Protein AF-A0A6A3KCL3-F1 (afdb_monomer_lite)

Organism: NCBI:txid53985

Foldseek 3Di:
DDDPDPPPPPPAAEDEEEQLQQVVVVVVVSQVVDPFWDWDDDPPDIDIDGDPRYDYDYPDNNHNRHPDPDD

Radius of gyration: 17.09 Å; chains: 1; bounding box: 31×32×56 Å

Sequence (71 aa):
MRQMSSVAGSSLRVALLTDVEGNWDYVRNVVRQSSCLQLETSGQDETLELKDDCLLVFGGDAGDKGATRSS

pLDDT: mean 85.11, std 16.24, range [39.88, 97.56]

Secondary structure (DSSP, 8-state):
------------EEEEE---TT-HHHHHHHHHH-SSEEEEEETTEEEEEE-TTEEEEE-S--SSSS-----

Structure (mmCIF, N/CA/C/O backbone):
data_AF-A0A6A3KCL3-F1
#
_entry.id   AF-A0A6A3KCL3-F1
#
loop_
_atom_site.group_PDB
_atom_site.id
_atom_site.type_symbol
_atom_site.label_atom_id
_atom_site.label_alt_id
_atom_site.label_comp_id
_atom_site.label_asym_id
_atom_site.label_entity_id
_atom_site.l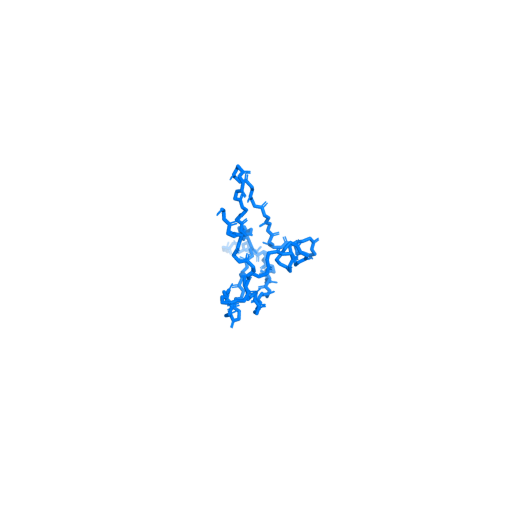abel_seq_id
_atom_site.pdbx_PDB_ins_code
_atom_site.Cartn_x
_atom_site.Cartn_y
_atom_site.Cartn_z
_atom_site.occupancy
_atom_site.B_iso_or_equiv
_atom_site.auth_seq_id
_atom_site.auth_comp_id
_atom_site.auth_asym_id
_atom_site.auth_atom_id
_atom_site.pdbx_PDB_model_num
ATOM 1 N N . MET A 1 1 ? -15.414 -16.309 41.515 1.00 39.88 1 MET A N 1
ATOM 2 C CA . MET A 1 1 ? -15.842 -16.190 40.105 1.00 39.88 1 MET A CA 1
ATOM 3 C C . MET A 1 1 ? -15.001 -15.097 39.464 1.00 39.88 1 MET A C 1
ATOM 5 O O . MET A 1 1 ? -15.101 -13.9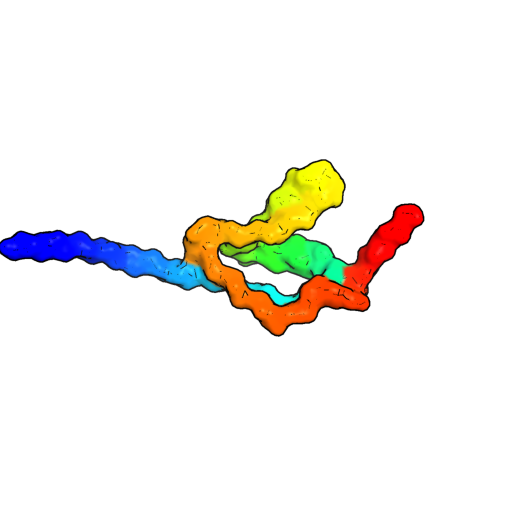59 39.900 1.00 39.88 1 MET A O 1
ATOM 9 N N . ARG A 1 2 ? -14.088 -15.436 38.543 1.00 48.84 2 ARG A N 1
ATOM 10 C CA . ARG A 1 2 ? -13.319 -14.430 37.794 1.00 48.84 2 ARG A CA 1
ATOM 11 C C . ARG A 1 2 ? -14.182 -13.971 36.627 1.00 48.84 2 ARG A C 1
ATOM 13 O O . ARG A 1 2 ? -14.568 -14.784 35.794 1.00 48.84 2 ARG A O 1
ATOM 20 N N . GLN A 1 3 ? -14.520 -12.693 36.628 1.00 48.44 3 GLN A N 1
ATOM 21 C CA . GLN A 1 3 ? -15.268 -12.037 35.570 1.00 48.44 3 GLN A CA 1
ATOM 22 C C . GLN A 1 3 ? -14.365 -11.994 34.327 1.00 48.44 3 GLN A C 1
ATOM 24 O O . GLN A 1 3 ? -13.391 -11.248 34.297 1.00 48.44 3 GLN A O 1
ATOM 29 N N . MET A 1 4 ? -14.628 -12.858 33.341 1.00 53.41 4 MET A N 1
ATOM 30 C CA . MET A 1 4 ? -14.055 -12.704 32.004 1.00 53.41 4 MET A CA 1
ATOM 31 C C . MET A 1 4 ? -14.730 -11.489 31.378 1.00 53.41 4 MET A C 1
ATOM 33 O O . MET A 1 4 ? -15.909 -11.538 31.033 1.00 53.41 4 MET A O 1
ATOM 37 N N . SER A 1 5 ? -14.003 -10.384 31.269 1.00 55.91 5 SER A N 1
ATOM 38 C CA . SER A 1 5 ? -14.364 -9.317 30.347 1.00 55.91 5 SER A CA 1
ATOM 39 C C . SER A 1 5 ? -14.416 -9.928 28.948 1.00 55.91 5 SER A C 1
ATOM 41 O O . SER A 1 5 ? -13.412 -10.444 28.455 1.00 55.91 5 SER A O 1
ATOM 43 N N . SER A 1 6 ? -15.590 -9.922 28.313 1.00 57.47 6 SER A N 1
ATOM 44 C CA . SER A 1 6 ? -15.675 -10.232 26.891 1.00 57.47 6 SER A CA 1
ATOM 45 C C . SER A 1 6 ? -14.842 -9.181 26.168 1.00 57.47 6 SER A C 1
ATOM 47 O O . SER A 1 6 ? -15.245 -8.019 26.085 1.00 57.47 6 SER A O 1
ATOM 49 N N . VAL A 1 7 ? -13.665 -9.563 25.679 1.00 60.84 7 VAL A N 1
ATOM 50 C CA . VAL A 1 7 ? -12.991 -8.780 24.650 1.00 60.84 7 VAL A CA 1
ATOM 51 C C . VAL A 1 7 ? -13.950 -8.837 23.470 1.00 60.84 7 VAL A C 1
ATOM 53 O O . VAL A 1 7 ? -14.089 -9.886 22.845 1.00 60.84 7 VAL A O 1
ATOM 56 N N . ALA A 1 8 ? -14.718 -7.767 23.255 1.00 58.47 8 ALA A N 1
ATOM 57 C CA . ALA A 1 8 ? -15.506 -7.613 22.045 1.00 58.47 8 ALA A CA 1
ATOM 58 C C . ALA A 1 8 ? -14.532 -7.869 20.894 1.00 58.47 8 ALA A C 1
ATOM 60 O O . ALA A 1 8 ? -13.536 -7.155 20.777 1.00 58.47 8 ALA A O 1
ATOM 61 N N . GLY A 1 9 ? -14.732 -8.967 20.161 1.00 56.22 9 GLY A N 1
ATOM 62 C CA . GLY A 1 9 ? -13.822 -9.377 19.104 1.00 56.22 9 GLY A CA 1
ATOM 63 C C . GLY A 1 9 ? -13.714 -8.232 18.116 1.00 56.22 9 GLY A C 1
ATOM 64 O O . GLY A 1 9 ? -14.672 -7.960 17.398 1.00 56.22 9 GLY A O 1
ATOM 65 N N . SER A 1 10 ? -12.584 -7.525 18.135 1.00 65.38 10 SER A N 1
ATOM 66 C CA . SER A 1 10 ? -12.261 -6.559 17.098 1.00 65.38 10 SER A CA 1
ATOM 67 C C . SER A 1 10 ? -12.286 -7.333 15.788 1.00 65.38 10 SER A C 1
ATOM 69 O O . SER A 1 10 ? -11.491 -8.258 15.602 1.00 65.38 10 SER A O 1
ATOM 71 N N . SER A 1 11 ? -13.267 -7.048 14.933 1.00 75.56 11 SER A N 1
ATOM 72 C CA . SER A 1 11 ? -13.337 -7.641 13.605 1.00 75.56 11 SER A CA 1
ATOM 73 C C . SER A 1 11 ? -12.066 -7.243 12.866 1.00 75.56 11 SER A C 1
ATOM 75 O O . SER A 1 11 ? -11.916 -6.077 12.504 1.00 75.56 11 SER A O 1
ATOM 77 N N . LEU A 1 12 ? -11.142 -8.191 12.683 1.00 83.12 12 LEU A N 1
ATOM 78 C CA . LEU A 1 12 ? -9.896 -7.958 11.959 1.00 83.12 12 LEU A CA 1
ATOM 79 C C . LEU A 1 12 ? -10.228 -7.404 10.572 1.00 83.12 12 LEU A C 1
ATOM 81 O O . LEU A 1 12 ? -10.922 -8.054 9.786 1.00 83.12 12 LEU A O 1
ATOM 85 N N . ARG A 1 13 ? -9.755 -6.194 10.282 1.00 94.00 13 ARG A N 1
ATOM 86 C CA . ARG A 1 13 ? -10.023 -5.522 9.013 1.00 94.00 13 ARG A CA 1
ATOM 87 C C . ARG A 1 13 ? -8.922 -5.880 8.031 1.00 94.00 13 ARG A C 1
ATOM 89 O O . ARG A 1 13 ? -7.744 -5.772 8.355 1.00 94.00 13 ARG A O 1
ATOM 96 N N . VAL A 1 14 ? -9.296 -6.327 6.840 1.00 94.94 14 VAL A N 1
ATOM 97 C CA . VAL A 1 14 ? -8.337 -6.814 5.845 1.00 94.94 14 VAL A CA 1
ATOM 98 C C . VAL A 1 14 ? -8.387 -5.927 4.610 1.00 94.94 14 VAL A C 1
ATOM 100 O O . VAL A 1 14 ? -9.466 -5.649 4.090 1.00 94.94 14 VAL A O 1
ATOM 103 N N . ALA A 1 15 ? -7.218 -5.505 4.137 1.00 96.69 15 ALA A N 1
ATOM 104 C CA . ALA A 1 15 ? -7.037 -4.926 2.813 1.00 96.69 15 ALA A CA 1
ATOM 105 C C . ALA A 1 15 ? -6.350 -5.950 1.905 1.00 96.69 15 ALA A C 1
ATOM 107 O O . ALA A 1 15 ? -5.391 -6.601 2.318 1.00 96.69 15 ALA A O 1
ATOM 108 N N . LEU A 1 16 ? -6.832 -6.072 0.671 1.00 96.06 16 LEU A N 1
ATOM 109 C CA . LEU A 1 16 ? -6.190 -6.853 -0.382 1.00 96.06 16 LEU A CA 1
ATOM 110 C C . LEU A 1 16 ? -5.599 -5.888 -1.409 1.00 96.06 16 LEU A C 1
ATOM 112 O O . LEU A 1 16 ? -6.293 -4.983 -1.872 1.00 96.06 16 LEU A O 1
ATOM 116 N N . LEU A 1 17 ? -4.338 -6.101 -1.766 1.00 97.31 17 LEU A N 1
ATOM 117 C CA . LEU A 1 17 ? -3.651 -5.380 -2.833 1.00 97.31 17 LEU A CA 1
ATOM 118 C C . LEU A 1 17 ? -2.846 -6.386 -3.656 1.00 97.31 17 LEU A C 1
ATOM 120 O O . LEU A 1 17 ? -2.178 -7.244 -3.090 1.00 97.31 17 LEU A O 1
ATOM 124 N N . THR A 1 18 ? -2.912 -6.304 -4.976 1.00 95.62 18 THR A N 1
ATOM 125 C CA . THR A 1 18 ? -2.193 -7.199 -5.894 1.00 95.62 18 THR A CA 1
ATOM 126 C C . THR A 1 18 ? -1.875 -6.444 -7.169 1.00 95.62 18 THR A C 1
ATOM 128 O O . THR A 1 18 ? -2.525 -5.431 -7.433 1.00 95.62 18 THR A O 1
ATOM 131 N N . ASP A 1 19 ? -0.905 -6.937 -7.934 1.00 93.06 19 ASP A N 1
ATOM 132 C CA . ASP A 1 19 ? -0.632 -6.501 -9.308 1.00 93.06 19 ASP A CA 1
ATOM 133 C C . ASP A 1 19 ? -0.471 -4.978 -9.388 1.00 93.06 19 ASP A C 1
ATOM 135 O 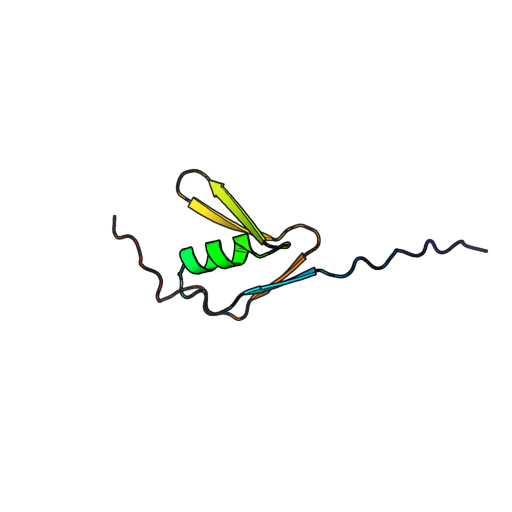O . ASP A 1 19 ? -1.052 -4.293 -10.231 1.00 93.06 19 ASP A O 1
ATOM 139 N N . VAL A 1 20 ? 0.288 -4.427 -8.434 1.00 95.50 20 VAL A N 1
ATOM 140 C CA . VAL A 1 20 ? 0.572 -2.990 -8.400 1.00 95.50 20 VAL A CA 1
ATOM 141 C C . VAL A 1 20 ? 1.366 -2.610 -9.636 1.00 95.50 20 VAL A C 1
ATOM 143 O O . VAL A 1 20 ? 1.137 -1.539 -10.188 1.00 95.50 20 VAL A O 1
A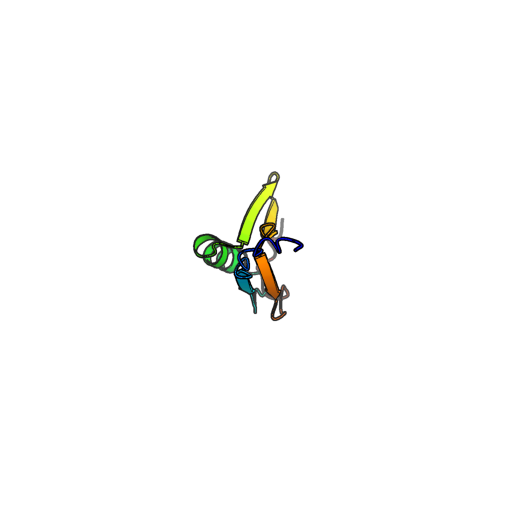TOM 146 N N . GLU A 1 21 ? 2.289 -3.472 -10.062 1.00 94.62 21 GLU A N 1
ATOM 147 C CA . GLU A 1 21 ? 3.102 -3.302 -11.260 1.00 94.62 21 GLU A CA 1
ATOM 148 C C . GLU A 1 21 ? 3.783 -1.915 -11.333 1.00 94.62 21 GLU A C 1
ATOM 150 O O . GLU A 1 21 ? 3.920 -1.327 -12.400 1.00 94.62 21 GLU A O 1
ATOM 155 N N . GLY A 1 22 ? 4.150 -1.317 -10.191 1.00 92.25 22 GLY A N 1
ATOM 156 C CA . GLY A 1 22 ? 4.673 0.053 -10.090 1.00 92.25 22 GLY A CA 1
ATOM 157 C C . GLY A 1 22 ? 3.682 1.194 -10.406 1.00 92.25 22 GLY A C 1
ATOM 158 O O . GLY A 1 22 ? 4.096 2.348 -10.536 1.00 92.25 22 GLY A O 1
ATOM 159 N N . ASN A 1 23 ? 2.382 0.921 -10.538 1.00 93.56 23 ASN A N 1
ATOM 160 C CA . ASN A 1 23 ? 1.346 1.903 -10.853 1.00 93.56 23 ASN A CA 1
ATOM 161 C C . ASN A 1 23 ? 0.837 2.635 -9.596 1.00 93.56 23 ASN A C 1
ATOM 163 O O . ASN A 1 23 ? -0.123 2.230 -8.937 1.00 93.56 23 ASN A O 1
ATOM 167 N N . TRP A 1 24 ? 1.452 3.775 -9.285 1.00 92.94 24 TRP A N 1
ATOM 168 C CA . TRP A 1 24 ? 1.056 4.596 -8.136 1.00 92.94 24 TRP A CA 1
ATOM 169 C C . TRP A 1 24 ? -0.338 5.229 -8.252 1.00 92.94 24 TRP A C 1
ATOM 171 O O . TRP A 1 24 ? -0.985 5.456 -7.231 1.00 92.94 24 TRP A O 1
ATOM 181 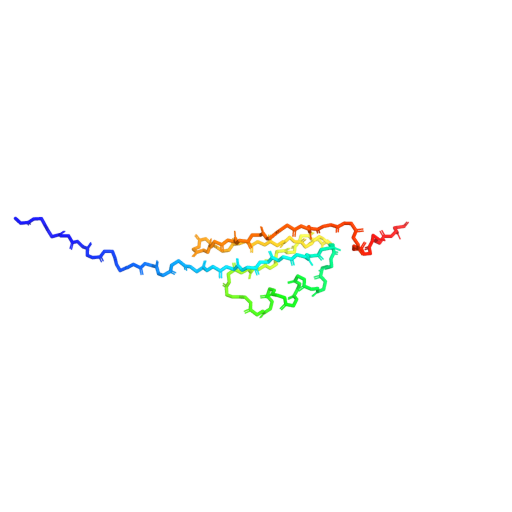N N . ASP A 1 25 ? -0.855 5.469 -9.460 1.00 94.38 25 ASP A N 1
ATOM 182 C CA . ASP A 1 25 ? -2.233 5.953 -9.627 1.00 94.38 25 ASP A CA 1
ATOM 183 C C . ASP A 1 25 ? -3.257 4.883 -9.233 1.00 94.38 25 ASP A C 1
ATOM 185 O O . ASP A 1 25 ? -4.274 5.190 -8.603 1.00 94.38 25 ASP A O 1
ATOM 189 N N . TYR A 1 26 ? -2.965 3.615 -9.534 1.00 94.69 26 TYR A N 1
ATOM 190 C CA . TYR A 1 26 ? -3.740 2.484 -9.031 1.00 94.69 26 TYR A CA 1
ATOM 191 C C . TYR A 1 26 ? -3.711 2.432 -7.498 1.00 94.69 26 TYR A C 1
ATOM 193 O O . TYR A 1 26 ? -4.776 2.399 -6.877 1.00 94.69 26 TYR A O 1
ATOM 201 N N . VAL A 1 27 ? -2.528 2.537 -6.880 1.00 95.62 27 VAL A N 1
ATOM 202 C CA . VAL A 1 27 ? -2.394 2.560 -5.412 1.00 95.62 27 VAL A CA 1
ATOM 203 C C . VAL A 1 27 ? -3.207 3.707 -4.798 1.00 95.62 27 VAL A C 1
ATOM 205 O O . VAL A 1 27 ? -3.983 3.474 -3.871 1.00 95.62 27 VAL A O 1
ATOM 208 N N . ARG A 1 28 ? -3.130 4.928 -5.349 1.00 96.00 28 ARG A N 1
ATOM 209 C CA . ARG A 1 28 ? -3.936 6.080 -4.894 1.00 96.00 28 ARG A CA 1
ATOM 210 C C . ARG A 1 28 ? -5.438 5.799 -4.972 1.00 96.00 28 ARG A C 1
ATOM 212 O O . ARG A 1 28 ? -6.177 6.137 -4.047 1.00 96.00 28 ARG A O 1
ATOM 219 N N . ASN A 1 29 ? -5.905 5.170 -6.050 1.00 96.62 29 ASN A N 1
ATOM 220 C CA . ASN A 1 29 ? -7.319 4.822 -6.212 1.00 96.62 29 ASN A CA 1
ATOM 221 C C . ASN A 1 29 ? -7.783 3.743 -5.225 1.00 96.62 29 ASN A C 1
ATOM 223 O O . ASN A 1 29 ? -8.909 3.832 -4.729 1.00 96.62 29 ASN A O 1
ATOM 227 N N . VAL A 1 30 ? -6.930 2.763 -4.911 1.00 96.69 30 VAL A N 1
ATOM 228 C CA . VAL A 1 30 ? -7.203 1.756 -3.873 1.00 96.69 30 VAL A CA 1
ATOM 229 C C . VAL A 1 30 ? -7.266 2.414 -2.495 1.00 96.69 30 VAL A C 1
ATOM 231 O O . VAL A 1 30 ? -8.231 2.208 -1.761 1.00 96.69 30 VAL A O 1
ATOM 234 N N . VAL A 1 31 ? -6.289 3.259 -2.153 1.00 97.00 31 VAL A N 1
ATOM 235 C CA . VAL A 1 31 ? -6.246 3.944 -0.853 1.00 97.00 31 VAL A CA 1
ATOM 236 C C . VAL A 1 31 ? -7.475 4.823 -0.635 1.00 97.00 31 VAL A C 1
ATOM 238 O O . VAL A 1 31 ? -8.069 4.768 0.437 1.00 97.00 31 VAL A O 1
ATOM 241 N N . ARG A 1 32 ? -7.929 5.564 -1.657 1.00 96.94 32 ARG A N 1
ATOM 242 C CA . ARG A 1 32 ? -9.146 6.400 -1.581 1.00 96.94 32 ARG A CA 1
ATOM 243 C C . ARG A 1 32 ? -10.406 5.633 -1.171 1.00 96.94 32 ARG A C 1
ATOM 245 O O . ARG A 1 32 ? -11.337 6.241 -0.653 1.00 96.94 32 ARG A O 1
ATOM 252 N N . GLN A 1 33 ? -10.448 4.329 -1.426 1.00 96.56 33 GLN A N 1
ATOM 253 C CA . GLN A 1 33 ? -11.593 3.461 -1.141 1.00 96.56 33 GLN A CA 1
ATOM 254 C C . GLN A 1 33 ? -11.357 2.554 0.073 1.00 96.56 33 GLN A C 1
ATOM 256 O O . GLN A 1 33 ? -12.264 1.841 0.499 1.00 96.56 33 GLN A O 1
ATOM 261 N N . SER A 1 34 ? -10.148 2.563 0.637 1.00 96.12 34 SER A N 1
ATOM 262 C CA . SER A 1 34 ? -9.759 1.672 1.720 1.00 96.12 34 SER A CA 1
ATOM 263 C C . SER A 1 34 ? -9.956 2.332 3.079 1.00 96.12 34 SER A C 1
ATOM 265 O O . SER A 1 34 ? -9.486 3.437 3.339 1.00 96.12 34 SER A O 1
ATOM 267 N N . SER A 1 35 ? -10.582 1.613 4.010 1.00 95.44 35 SER A N 1
ATOM 268 C CA . SER A 1 35 ? -10.575 2.013 5.419 1.00 95.44 35 SER A CA 1
ATOM 269 C C . SER A 1 35 ? -9.248 1.698 6.116 1.00 95.44 35 SER A C 1
ATOM 271 O O . SER A 1 35 ? -8.992 2.260 7.179 1.00 95.44 35 SER A O 1
ATOM 273 N N . CYS A 1 36 ? -8.423 0.819 5.532 1.00 97.06 36 CYS A N 1
ATOM 274 C CA . CYS A 1 36 ? -7.234 0.226 6.151 1.00 97.06 36 CYS A CA 1
ATOM 275 C C . CYS A 1 36 ? -5.899 0.773 5.653 1.00 97.06 36 CYS A C 1
ATOM 277 O O . CYS A 1 36 ? -4.898 0.640 6.350 1.00 97.06 36 CYS A O 1
ATOM 279 N N . LEU A 1 37 ? -5.887 1.359 4.460 1.00 97.56 37 LEU A N 1
ATOM 280 C CA . LEU A 1 37 ? -4.686 1.898 3.841 1.00 97.56 37 LEU A CA 1
ATOM 281 C C . LEU A 1 37 ? -4.729 3.421 3.869 1.00 97.56 37 LEU A C 1
ATOM 283 O O . LEU A 1 37 ? -5.806 4.022 3.847 1.00 97.56 37 LEU A O 1
ATOM 287 N N . GLN A 1 38 ? -3.558 4.037 3.915 1.00 97.50 38 GLN A N 1
ATOM 288 C CA . GLN A 1 38 ? -3.388 5.477 3.771 1.00 97.50 38 GLN A CA 1
ATOM 289 C C . GLN A 1 38 ? -2.095 5.780 3.017 1.00 97.50 38 GLN A C 1
ATOM 291 O O . GLN A 1 38 ? -1.218 4.923 2.922 1.00 97.50 38 GLN A O 1
ATOM 296 N N . LEU A 1 39 ? -2.000 6.987 2.464 1.00 97.12 39 LEU A N 1
ATOM 297 C CA . LEU A 1 39 ? -0.754 7.493 1.904 1.00 97.12 39 LEU A CA 1
ATOM 298 C C . LEU A 1 39 ? -0.167 8.514 2.863 1.00 97.12 39 LEU A C 1
ATOM 300 O O . LEU A 1 39 ? -0.856 9.460 3.240 1.00 97.12 39 LEU A O 1
ATOM 304 N N . GLU A 1 40 ? 1.092 8.309 3.226 1.00 96.12 40 GLU A N 1
ATOM 305 C CA . GLU A 1 40 ? 1.911 9.305 3.904 1.00 96.12 40 GLU A CA 1
ATOM 306 C C . GLU A 1 40 ? 2.770 10.012 2.853 1.00 96.12 40 GLU A C 1
ATOM 308 O O . GLU A 1 40 ? 3.325 9.366 1.961 1.00 96.12 40 GLU A O 1
ATOM 313 N N . THR A 1 41 ? 2.864 11.340 2.922 1.00 94.38 41 THR A N 1
ATOM 314 C CA . THR A 1 41 ? 3.640 12.130 1.957 1.00 94.38 41 THR A CA 1
ATOM 315 C C . THR A 1 41 ? 4.827 12.773 2.655 1.00 94.38 41 THR A C 1
ATOM 317 O O . THR A 1 41 ? 4.659 13.565 3.580 1.00 94.38 41 THR A O 1
ATOM 320 N N . SER A 1 42 ? 6.033 12.481 2.173 1.00 92.38 42 SER A N 1
ATOM 321 C CA . SER A 1 42 ? 7.276 13.071 2.665 1.00 92.38 42 SER A CA 1
ATOM 322 C C . SER A 1 42 ? 8.013 13.744 1.512 1.00 92.38 42 SER A C 1
ATOM 324 O O . SER A 1 42 ? 8.683 13.106 0.702 1.00 92.38 42 SER A O 1
ATOM 326 N N . GLY A 1 43 ? 7.866 15.065 1.405 1.00 91.69 43 GLY A N 1
ATOM 327 C CA . GLY A 1 43 ? 8.441 15.822 0.295 1.00 91.69 43 GLY A CA 1
ATOM 328 C C . GLY A 1 43 ? 7.799 15.443 -1.043 1.00 91.69 43 GLY A C 1
ATOM 329 O O . GLY A 1 43 ? 6.633 15.756 -1.270 1.00 91.69 43 GLY A O 1
ATOM 330 N N . GLN A 1 44 ? 8.577 14.822 -1.935 1.00 88.06 44 GLN A N 1
ATOM 331 C CA . GLN A 1 44 ? 8.092 14.313 -3.227 1.00 88.06 44 GLN A CA 1
ATOM 332 C C . GLN A 1 44 ? 7.768 12.815 -3.209 1.00 88.06 44 GLN A C 1
ATOM 334 O O . GLN A 1 4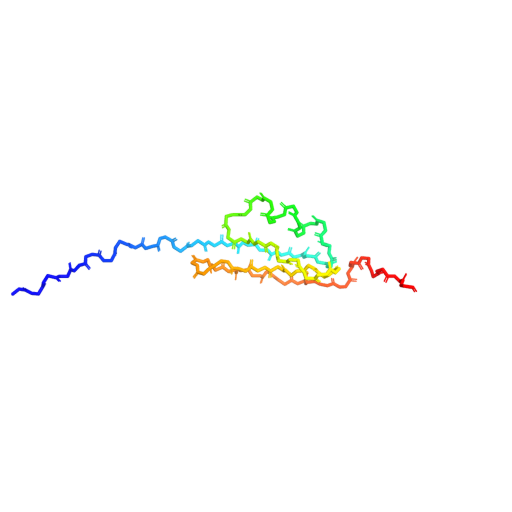4 ? 7.252 12.305 -4.204 1.00 88.06 44 GLN A O 1
ATOM 339 N N . ASP A 1 45 ? 8.043 12.137 -2.096 1.00 90.06 45 ASP A N 1
ATOM 340 C CA . ASP A 1 45 ? 7.819 10.708 -1.953 1.00 90.06 45 ASP A CA 1
ATOM 341 C C . ASP A 1 45 ? 6.450 10.444 -1.317 1.00 90.06 45 ASP A C 1
ATOM 343 O O . ASP A 1 45 ? 6.009 11.151 -0.404 1.00 90.06 45 ASP A O 1
ATOM 347 N N . GLU A 1 46 ? 5.783 9.401 -1.799 1.00 93.44 46 GLU A N 1
ATOM 348 C CA . GLU A 1 46 ? 4.569 8.853 -1.202 1.00 93.44 46 GLU A CA 1
ATOM 349 C C . GLU A 1 46 ? 4.848 7.433 -0.720 1.00 93.44 46 GLU A C 1
ATOM 351 O O . GLU A 1 46 ? 5.427 6.617 -1.441 1.00 93.44 46 GLU A O 1
ATOM 356 N N . THR A 1 47 ? 4.387 7.133 0.489 1.00 95.12 47 THR A N 1
ATOM 357 C CA . THR A 1 47 ? 4.507 5.814 1.106 1.00 95.12 47 THR A CA 1
ATOM 358 C C . THR A 1 47 ? 3.118 5.260 1.386 1.00 95.12 47 THR A C 1
ATOM 360 O O . THR A 1 47 ? 2.250 5.959 1.910 1.00 95.12 47 THR A O 1
ATOM 363 N N . LEU A 1 48 ? 2.894 3.996 1.024 1.00 96.19 48 LEU A N 1
ATOM 364 C CA . LEU A 1 48 ? 1.674 3.269 1.356 1.00 96.19 48 LEU A CA 1
ATOM 365 C C . LEU A 1 48 ? 1.794 2.711 2.774 1.00 96.19 48 LEU A C 1
ATOM 367 O O . LEU A 1 48 ? 2.642 1.860 3.026 1.00 96.19 48 LEU A O 1
ATOM 371 N N . GLU A 1 49 ? 0.907 3.145 3.661 1.00 96.88 49 GLU A N 1
ATOM 372 C CA . GLU A 1 49 ? 0.907 2.769 5.074 1.00 96.88 49 GLU A CA 1
ATOM 373 C C . GLU A 1 49 ? -0.347 1.968 5.449 1.00 96.88 49 GLU A C 1
ATOM 375 O O . GLU A 1 49 ? -1.445 2.179 4.914 1.00 96.88 49 GLU A O 1
ATOM 380 N N . LEU A 1 50 ? -0.180 1.050 6.403 1.00 97.25 50 LEU A N 1
ATOM 381 C CA . LEU A 1 50 ? -1.237 0.215 6.973 1.00 97.25 50 LEU A CA 1
ATOM 382 C C . LEU A 1 50 ? -1.640 0.757 8.348 1.00 97.25 50 LEU A C 1
ATOM 384 O O . LEU A 1 50 ? -0.783 1.039 9.178 1.00 97.25 50 LEU A O 1
ATOM 388 N N . LYS A 1 51 ? -2.943 0.876 8.613 1.00 95.38 51 LYS A N 1
ATOM 389 C CA . LYS A 1 51 ? -3.444 1.323 9.925 1.00 95.38 51 LYS A CA 1
ATOM 390 C C . LYS A 1 51 ? -3.338 0.219 10.988 1.00 95.38 51 LYS A C 1
ATOM 392 O O . LYS A 1 51 ? -3.505 -0.955 10.670 1.00 95.38 51 LYS A O 1
ATOM 397 N N . ASP A 1 52 ? -3.138 0.619 12.247 1.00 88.69 52 ASP A N 1
ATOM 398 C CA . ASP A 1 52 ? -2.754 -0.232 13.396 1.00 88.69 52 ASP A CA 1
ATOM 399 C C . ASP A 1 52 ? -3.669 -1.439 13.715 1.00 88.69 52 ASP A C 1
ATOM 401 O O . ASP A 1 52 ? -3.273 -2.348 14.441 1.00 88.69 52 ASP A O 1
ATOM 405 N N . ASP A 1 53 ? -4.894 -1.484 13.190 1.00 90.19 53 ASP A N 1
ATOM 406 C CA . ASP A 1 53 ? -5.889 -2.549 13.403 1.00 90.19 53 ASP A CA 1
ATOM 407 C C . ASP A 1 53 ? -6.307 -3.253 12.097 1.00 90.19 53 ASP A C 1
ATOM 409 O O . ASP A 1 53 ? -7.381 -3.866 12.006 1.00 90.19 53 ASP A O 1
ATOM 413 N N . CYS A 1 54 ? -5.462 -3.145 11.076 1.00 95.38 54 CYS A N 1
ATOM 414 C CA . CYS A 1 54 ? -5.663 -3.756 9.779 1.00 95.38 54 CYS A CA 1
ATOM 415 C C . CYS A 1 54 ? -4.565 -4.764 9.441 1.00 95.38 54 CYS A C 1
ATOM 417 O O . CYS A 1 54 ? -3.433 -4.679 9.907 1.00 95.38 54 CYS A O 1
ATOM 419 N N . LEU A 1 55 ? -4.909 -5.713 8.576 1.00 96.00 55 LEU A N 1
ATOM 420 C CA . LEU A 1 55 ? -3.978 -6.647 7.960 1.00 96.00 55 LEU A CA 1
ATOM 421 C C . LEU A 1 55 ? -3.971 -6.425 6.449 1.00 96.00 55 LEU A C 1
ATOM 423 O O . LEU A 1 55 ? -5.025 -6.397 5.812 1.00 96.00 55 LEU A O 1
ATOM 427 N N . LEU A 1 56 ? -2.781 -6.277 5.873 1.00 96.44 56 LEU A N 1
ATOM 428 C CA . LEU A 1 56 ? -2.598 -6.253 4.427 1.00 96.44 56 LEU A CA 1
ATOM 429 C C . LEU A 1 56 ? -2.282 -7.664 3.932 1.00 96.44 56 LEU A C 1
ATOM 431 O O . LEU A 1 56 ? -1.296 -8.268 4.349 1.00 96.44 56 LEU A O 1
ATOM 435 N N . VAL A 1 57 ? -3.096 -8.164 3.008 1.00 96.69 57 VAL A N 1
ATOM 436 C CA . VAL A 1 57 ? -2.738 -9.300 2.159 1.00 96.69 57 VAL A CA 1
ATOM 437 C C . VAL A 1 57 ? -2.219 -8.729 0.848 1.00 96.69 57 VAL A C 1
ATOM 439 O O . VAL A 1 57 ? -2.976 -8.115 0.095 1.00 96.69 57 VAL A O 1
ATOM 442 N N . PHE A 1 58 ? -0.925 -8.912 0.591 1.00 95.38 58 PHE A N 1
ATOM 443 C CA . PHE A 1 58 ? -0.302 -8.492 -0.656 1.00 95.38 58 PHE A CA 1
ATOM 444 C C . PHE A 1 58 ? -0.107 -9.695 -1.584 1.00 95.38 58 PHE A C 1
ATOM 446 O O . PHE A 1 58 ? 0.590 -10.644 -1.227 1.00 95.38 58 PHE A O 1
ATOM 453 N N . GLY A 1 59 ? -0.751 -9.662 -2.752 1.00 94.69 59 GLY A N 1
ATOM 454 C CA . GLY A 1 59 ? -0.757 -10.752 -3.735 1.00 94.69 59 GLY A CA 1
ATOM 455 C C . GLY A 1 59 ? 0.551 -10.915 -4.512 1.00 94.69 59 GLY A C 1
ATOM 456 O O . GLY A 1 59 ? 0.759 -11.953 -5.135 1.00 94.69 59 GLY A O 1
ATOM 457 N N . GLY A 1 60 ? 1.454 -9.935 -4.424 1.00 92.69 60 GLY A N 1
ATOM 458 C CA . GLY A 1 60 ? 2.700 -9.894 -5.183 1.00 92.69 60 GLY A CA 1
ATOM 459 C C . GLY A 1 60 ? 2.647 -8.886 -6.329 1.00 92.69 60 GLY A C 1
ATOM 460 O O . GLY A 1 60 ? 1.741 -8.059 -6.403 1.00 92.69 60 GLY A O 1
ATOM 461 N N . ASP A 1 61 ? 3.671 -8.945 -7.180 1.00 91.06 61 ASP A N 1
ATOM 462 C CA . ASP A 1 61 ? 3.847 -8.091 -8.360 1.00 91.06 61 ASP A CA 1
ATOM 463 C C . ASP A 1 61 ? 3.794 -6.581 -8.054 1.00 91.06 61 ASP A C 1
ATOM 465 O O . ASP A 1 61 ? 2.928 -5.819 -8.486 1.00 91.06 61 ASP A O 1
ATOM 469 N N . ALA A 1 62 ? 4.737 -6.147 -7.212 1.00 89.00 62 ALA A N 1
ATOM 470 C CA . ALA A 1 62 ? 4.837 -4.757 -6.774 1.00 89.00 62 ALA A CA 1
ATOM 471 C C . ALA A 1 62 ? 5.401 -3.802 -7.845 1.00 89.00 62 ALA A C 1
ATOM 473 O O . ALA A 1 62 ? 5.183 -2.595 -7.739 1.00 89.00 62 ALA A O 1
ATOM 474 N N . GLY A 1 63 ? 6.154 -4.306 -8.832 1.00 85.50 63 GLY A N 1
ATOM 475 C CA . GLY A 1 63 ? 7.086 -3.513 -9.648 1.00 85.50 63 GLY A CA 1
ATOM 476 C C . GLY A 1 63 ? 7.080 -3.831 -11.149 1.00 85.50 63 GLY A C 1
ATOM 477 O O . GLY A 1 63 ? 6.091 -4.280 -11.700 1.00 85.50 63 GLY A O 1
ATOM 478 N N . ASP A 1 64 ? 8.187 -3.546 -11.831 1.00 76.62 64 ASP A N 1
ATOM 479 C CA . ASP A 1 64 ? 8.496 -3.927 -13.224 1.00 76.62 64 ASP A CA 1
ATOM 480 C C . ASP A 1 64 ? 7.725 -3.266 -14.392 1.00 76.62 64 ASP A C 1
ATOM 482 O O . ASP A 1 64 ? 8.272 -3.241 -15.496 1.00 76.62 64 ASP A O 1
ATOM 486 N N . LYS A 1 65 ? 6.540 -2.655 -14.208 1.00 77.00 65 LYS A N 1
ATOM 487 C CA . LYS A 1 65 ? 5.834 -1.935 -15.310 1.00 77.00 65 LYS A CA 1
ATOM 488 C C . LYS A 1 65 ? 5.484 -0.473 -15.041 1.00 77.00 65 LYS A C 1
ATOM 490 O O . LYS A 1 65 ? 4.948 0.212 -15.916 1.00 77.00 65 LYS A O 1
ATOM 495 N N . GLY A 1 66 ? 5.813 0.025 -13.855 1.00 69.12 66 GLY A N 1
ATOM 496 C CA . GLY A 1 66 ? 5.575 1.408 -13.479 1.00 69.12 66 GLY A CA 1
ATOM 497 C C . GLY A 1 66 ? 6.445 2.333 -14.316 1.00 69.12 66 GLY A C 1
ATOM 498 O O . GLY A 1 66 ? 7.607 2.030 -14.586 1.00 69.12 66 GLY A O 1
ATOM 499 N N . ALA A 1 67 ? 5.902 3.481 -14.718 1.00 69.25 67 ALA A N 1
ATOM 500 C CA . ALA A 1 67 ? 6.694 4.493 -15.399 1.00 69.25 67 ALA A CA 1
ATOM 501 C C . ALA A 1 67 ? 7.791 5.000 -14.447 1.00 69.25 67 ALA A C 1
ATOM 503 O O . ALA A 1 67 ? 7.520 5.791 -13.542 1.00 69.25 67 ALA A O 1
ATOM 504 N N . THR A 1 68 ? 9.039 4.573 -14.647 1.00 59.66 68 THR A N 1
ATOM 505 C CA . THR A 1 68 ? 10.186 5.232 -14.022 1.00 59.66 68 THR A CA 1
ATOM 506 C C . THR A 1 68 ? 10.245 6.640 -14.595 1.00 59.66 68 THR A C 1
ATOM 508 O O . THR A 1 68 ? 10.516 6.809 -15.785 1.00 59.66 68 THR A O 1
ATOM 511 N N . ARG A 1 69 ? 9.952 7.663 -13.785 1.00 57.78 69 ARG A N 1
ATOM 512 C CA . ARG A 1 69 ? 10.236 9.043 -14.186 1.00 57.78 69 ARG A CA 1
ATOM 513 C C . ARG A 1 69 ? 11.750 9.146 -14.367 1.00 57.78 69 ARG A C 1
ATOM 515 O O . ARG A 1 69 ? 12.485 9.121 -13.388 1.00 57.78 69 ARG A O 1
ATOM 522 N N . SER A 1 70 ? 12.208 9.184 -15.614 1.00 55.97 70 SER A N 1
ATOM 523 C CA . SER A 1 70 ? 13.581 9.553 -15.937 1.00 55.97 70 SER A CA 1
ATOM 524 C C . SER A 1 70 ? 13.740 11.037 -15.624 1.00 55.97 70 SER A C 1
ATOM 526 O O . SER A 1 70 ? 13.097 11.867 -16.273 1.00 55.97 70 SER A O 1
ATOM 528 N N . SER A 1 71 ? 14.524 11.335 -14.592 1.00 53.47 71 SER A N 1
ATOM 529 C CA . SER A 1 71 ? 15.031 12.674 -14.289 1.00 53.47 71 SER A CA 1
ATOM 530 C C . SER A 1 71 ? 15.917 13.203 -15.411 1.00 53.47 71 SER A C 1
ATOM 532 O O . SER A 1 71 ? 16.650 12.382 -16.009 1.00 53.47 71 SER A O 1
#